Protein AF-G0P9M2-F1 (afdb_monomer_lite)

Radius of gyration: 16.65 Å; chains: 1; bounding box: 32×32×44 Å

Foldseek 3Di:
DVLLVQADDPVQLVVLQPDPPVVVVCVVQVLNVDQARAPSSCVSPVNVRRPPDPVVVLVVLVSNLVNQCVVPVDLVSSVVSCVVSVNLVVSLVSCVVVVNVVVNVVSVDDPPDPPD

Sequence (116 aa):
MELKKFGLSAANIIWAQHSETETELLNALPAMHKTSPTWEELRGLGVAWWLKNTASLRICAEEVAKAAFQQNQDSMDALLFYIALHKKNVLTYLF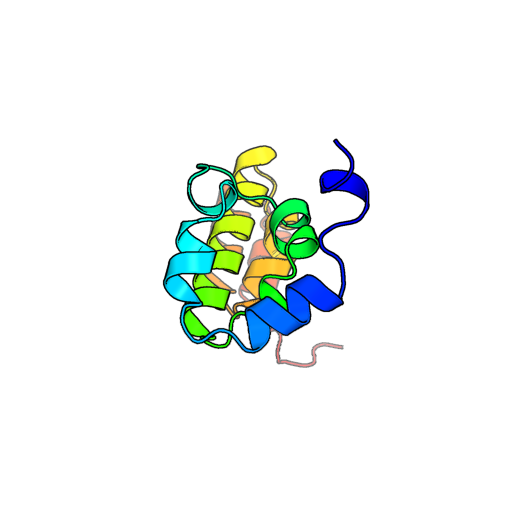KTIRNEAMANIFMNDLNQDYW

Organism: Caenorhabditis brenneri (NCBI:txid135651)

InterPro domains:
  IPR022033 RAVE complex protein Rav1 C-terminal [PF12234] (7-116)
  IPR052208 DmX-like/RAVE complex component [PTHR13950] (2-116)

Structure (mmCIF, N/CA/C/O backbone):
data_AF-G0P9M2-F1
#
_entry.id   AF-G0P9M2-F1
#
loop_
_atom_site.group_PDB
_atom_site.id
_atom_site.type_symbol
_atom_site.label_atom_id
_atom_site.label_alt_id
_atom_site.label_comp_id
_atom_site.label_asym_id
_atom_site.label_entity_id
_atom_site.label_seq_id
_atom_site.pdbx_PDB_ins_code
_atom_site.Cartn_x
_atom_site.Cartn_y
_atom_site.Cartn_z
_atom_site.occupancy
_atom_site.B_iso_or_equiv
_atom_site.auth_seq_id
_atom_site.auth_comp_id
_atom_site.auth_asym_id
_atom_site.auth_atom_id
_atom_site.pdbx_PDB_model_num
ATOM 1 N N . MET A 1 1 ? -11.293 0.858 -22.620 1.00 45.12 1 MET A N 1
ATOM 2 C CA . MET A 1 1 ? -11.909 0.140 -21.478 1.00 45.12 1 MET A CA 1
ATOM 3 C C . MET A 1 1 ? -11.466 -1.335 -21.405 1.00 45.12 1 MET A C 1
ATOM 5 O O . MET A 1 1 ? -12.066 -2.096 -20.660 1.00 45.12 1 MET A O 1
ATOM 9 N N . GLU A 1 2 ? -10.393 -1.736 -22.108 1.00 44.16 2 GLU A N 1
ATOM 10 C CA . GLU A 1 2 ? -9.870 -3.120 -22.091 1.00 44.16 2 GLU A CA 1
ATOM 11 C C . GLU A 1 2 ? -8.673 -3.310 -21.147 1.00 44.16 2 GLU A C 1
ATOM 13 O O . GLU A 1 2 ? -8.611 -4.312 -20.441 1.00 44.16 2 GLU A O 1
ATOM 18 N N . LEU A 1 3 ? -7.800 -2.300 -21.008 1.00 51.97 3 LEU A N 1
ATOM 19 C CA . LEU A 1 3 ? -6.692 -2.313 -20.035 1.00 51.97 3 LEU A CA 1
ATOM 20 C C . LEU A 1 3 ? -7.168 -2.461 -18.581 1.00 51.97 3 LEU A C 1
ATOM 22 O O . LEU A 1 3 ? -6.495 -3.092 -17.777 1.00 51.97 3 LEU A O 1
ATOM 26 N N . LYS A 1 4 ? -8.356 -1.935 -18.248 1.00 52.91 4 LYS A N 1
ATOM 27 C CA . LYS A 1 4 ? -8.970 -2.128 -16.922 1.00 52.91 4 LYS A CA 1
ATOM 28 C C . LYS A 1 4 ? -9.430 -3.569 -16.669 1.00 52.91 4 LYS A C 1
ATOM 30 O O . LYS A 1 4 ? -9.564 -3.945 -15.516 1.00 52.91 4 LYS A O 1
ATOM 35 N N . LYS A 1 5 ? -9.701 -4.355 -17.719 1.00 55.69 5 LYS A N 1
ATOM 36 C CA . LYS A 1 5 ? -10.199 -5.734 -17.592 1.00 55.69 5 LYS A CA 1
ATOM 37 C C . LYS A 1 5 ? -9.082 -6.776 -17.598 1.00 55.69 5 LYS A C 1
ATOM 39 O O . LYS A 1 5 ? -9.220 -7.782 -16.915 1.00 55.69 5 LYS A O 1
ATOM 44 N N . PHE A 1 6 ? -7.999 -6.539 -18.341 1.00 62.91 6 PHE A N 1
ATOM 45 C CA . PHE A 1 6 ? -6.921 -7.523 -18.520 1.00 62.91 6 PHE A CA 1
ATOM 46 C C . PHE A 1 6 ? -5.551 -7.083 -17.987 1.00 62.91 6 PHE A C 1
ATOM 48 O O . PHE A 1 6 ? -4.659 -7.918 -17.868 1.00 62.91 6 PHE A O 1
ATOM 55 N N . GLY A 1 7 ? -5.380 -5.809 -17.622 1.00 75.50 7 GLY A N 1
ATOM 56 C CA . GLY A 1 7 ? -4.077 -5.266 -17.242 1.00 75.50 7 GLY A CA 1
ATOM 57 C C . GLY A 1 7 ? -3.109 -5.146 -18.424 1.00 75.50 7 GLY A C 1
ATOM 58 O O . GLY A 1 7 ? -3.488 -5.278 -19.590 1.00 75.50 7 GLY A O 1
ATOM 59 N N . LEU A 1 8 ? -1.850 -4.842 -18.119 1.00 83.81 8 LEU A N 1
ATOM 60 C CA . LEU A 1 8 ? -0.749 -4.851 -19.075 1.00 83.81 8 LEU A CA 1
ATOM 61 C C . LEU A 1 8 ? -0.346 -6.288 -19.411 1.00 83.81 8 LEU A C 1
ATOM 63 O O . LEU A 1 8 ? -0.406 -7.188 -18.575 1.00 83.81 8 LEU A O 1
ATOM 67 N N . SER A 1 9 ? 0.120 -6.490 -20.643 1.00 88.12 9 SER A N 1
ATOM 68 C CA . SER A 1 9 ? 0.719 -7.760 -21.039 1.00 88.12 9 SER A CA 1
ATOM 69 C C . SER A 1 9 ? 1.973 -8.045 -20.205 1.00 88.12 9 SER A C 1
ATOM 71 O O . SER A 1 9 ? 2.691 -7.125 -19.803 1.00 88.12 9 SER A O 1
ATOM 73 N N . ALA A 1 10 ? 2.281 -9.329 -20.003 1.00 87.69 10 ALA A N 1
ATOM 74 C CA . ALA A 1 10 ? 3.503 -9.739 -19.312 1.00 87.69 10 ALA A CA 1
ATOM 75 C C . ALA A 1 10 ? 4.758 -9.141 -19.973 1.00 87.69 10 ALA A C 1
ATOM 77 O O . ALA A 1 10 ? 5.669 -8.715 -19.273 1.00 87.69 10 ALA A O 1
ATOM 78 N N . ALA A 1 11 ? 4.771 -9.019 -21.307 1.00 91.19 11 ALA A N 1
ATOM 79 C CA . ALA A 1 11 ? 5.860 -8.375 -22.035 1.00 91.19 11 ALA A CA 1
ATOM 80 C C . ALA A 1 11 ? 6.086 -6.926 -21.573 1.00 91.19 11 ALA A C 1
ATOM 82 O O . ALA A 1 11 ? 7.217 -6.553 -21.282 1.00 91.19 11 ALA A O 1
ATOM 83 N N . ASN A 1 12 ? 5.025 -6.124 -21.437 1.00 90.00 12 ASN A N 1
ATOM 84 C CA . ASN A 1 12 ? 5.139 -4.734 -20.983 1.00 90.00 12 ASN A CA 1
ATOM 85 C C . ASN A 1 12 ? 5.629 -4.635 -19.532 1.00 90.00 12 ASN A C 1
ATOM 87 O O . ASN A 1 12 ? 6.422 -3.752 -19.215 1.00 90.00 12 ASN A O 1
ATOM 91 N N . ILE A 1 13 ? 5.193 -5.551 -18.663 1.00 90.19 13 ILE A N 1
ATOM 92 C CA . ILE A 1 13 ? 5.665 -5.625 -17.272 1.00 90.19 13 ILE A CA 1
ATOM 93 C C . ILE A 1 13 ? 7.162 -5.960 -17.233 1.00 90.19 13 ILE A C 1
ATOM 95 O O . ILE A 1 13 ? 7.915 -5.314 -16.510 1.00 90.19 13 ILE A O 1
ATOM 99 N N . ILE A 1 14 ? 7.609 -6.919 -18.050 1.00 90.69 14 ILE A N 1
ATOM 100 C CA . ILE A 1 14 ? 9.024 -7.294 -18.162 1.00 90.69 14 ILE A CA 1
ATOM 101 C C . ILE A 1 14 ? 9.854 -6.115 -18.684 1.00 90.69 14 ILE A C 1
ATOM 103 O O . ILE A 1 14 ? 10.919 -5.837 -18.139 1.00 90.69 14 ILE A O 1
ATOM 107 N N . TRP A 1 15 ? 9.374 -5.387 -19.696 1.00 92.06 15 TRP A N 1
ATOM 108 C CA . TRP A 1 15 ? 10.051 -4.183 -20.192 1.00 92.06 15 TRP A CA 1
ATOM 109 C C . TRP A 1 15 ? 10.174 -3.105 -19.117 1.00 92.06 15 TRP A C 1
ATOM 111 O O . TRP A 1 15 ? 11.255 -2.551 -18.935 1.00 92.06 15 TRP A O 1
ATOM 121 N N . ALA A 1 16 ? 9.100 -2.847 -18.367 1.00 91.69 16 ALA A N 1
ATOM 122 C CA . ALA A 1 16 ? 9.138 -1.922 -17.240 1.00 91.69 16 ALA A CA 1
ATOM 123 C C . ALA A 1 16 ? 10.160 -2.362 -16.180 1.00 91.69 16 ALA A C 1
ATOM 125 O O . ALA A 1 16 ? 10.919 -1.535 -15.688 1.00 91.69 16 ALA A O 1
ATOM 126 N N . GLN A 1 17 ? 10.239 -3.664 -15.886 1.00 89.62 17 GLN A N 1
ATOM 127 C CA . GLN A 1 17 ? 11.188 -4.219 -14.917 1.00 89.62 17 GLN A CA 1
ATOM 128 C C . GLN A 1 17 ? 12.646 -4.029 -15.355 1.00 89.62 17 GLN A C 1
ATOM 130 O O . GLN A 1 17 ? 13.514 -3.791 -14.518 1.00 89.62 17 GLN A O 1
ATOM 135 N N . HIS A 1 18 ? 12.935 -4.125 -16.653 1.00 90.88 18 HIS A N 1
ATOM 136 C CA . HIS A 1 18 ? 14.283 -3.909 -17.188 1.00 90.88 18 HIS A CA 1
ATOM 137 C C . HIS A 1 18 ? 14.619 -2.429 -17.397 1.00 90.88 18 HIS A C 1
ATOM 139 O O . HIS A 1 18 ? 15.775 -2.107 -17.655 1.00 90.88 18 HIS A O 1
ATOM 145 N N . SER A 1 19 ? 13.641 -1.531 -17.274 1.00 90.00 19 SER A N 1
ATOM 146 C CA . SER A 1 19 ? 13.881 -0.097 -17.381 1.00 90.00 19 SER A CA 1
ATOM 147 C C . SER A 1 19 ? 14.697 0.423 -16.195 1.00 90.00 19 SER A C 1
ATOM 149 O O . SER A 1 19 ? 14.579 -0.064 -15.067 1.00 90.00 19 SER A O 1
ATOM 151 N N . GLU A 1 20 ? 15.509 1.446 -16.453 1.00 88.19 20 GLU A N 1
ATOM 152 C CA . GLU A 1 20 ? 16.251 2.197 -15.433 1.00 88.19 20 GLU A CA 1
ATOM 153 C C . GLU A 1 20 ? 15.473 3.434 -14.945 1.00 88.19 20 GLU A C 1
ATOM 155 O O . GLU A 1 20 ? 15.831 4.042 -13.940 1.00 88.19 20 GLU A O 1
ATOM 160 N N . THR A 1 21 ? 14.370 3.785 -15.616 1.00 87.00 21 THR A N 1
ATOM 161 C CA . THR A 1 21 ? 13.550 4.979 -15.340 1.00 87.00 21 THR A CA 1
ATOM 162 C C . THR A 1 21 ? 12.257 4.627 -14.598 1.00 87.00 21 THR A C 1
ATOM 164 O O . THR A 1 21 ? 11.147 4.954 -15.031 1.00 87.00 21 THR A O 1
ATOM 167 N N . GLU A 1 22 ? 12.368 3.868 -13.508 1.00 87.69 22 GLU A N 1
ATOM 168 C CA . GLU A 1 22 ? 11.206 3.393 -12.739 1.00 87.69 22 GLU A CA 1
ATOM 169 C C . GLU A 1 22 ? 10.425 4.536 -12.087 1.00 87.69 22 GLU A C 1
ATOM 171 O O . GLU A 1 22 ? 9.197 4.492 -12.017 1.00 87.69 22 GLU A O 1
ATOM 176 N N . THR A 1 23 ? 11.128 5.567 -11.615 1.00 86.44 23 THR A N 1
ATOM 177 C CA . THR A 1 23 ? 10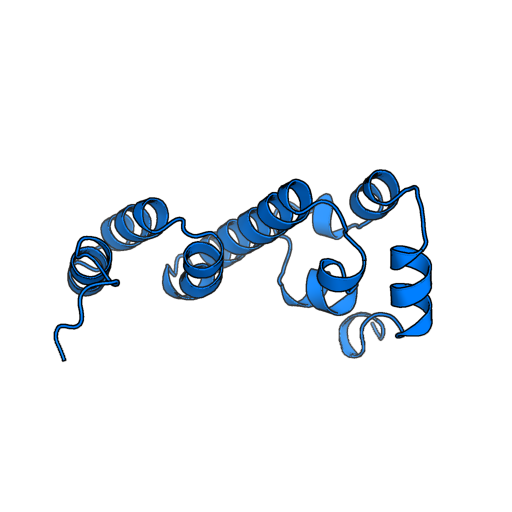.519 6.715 -10.930 1.00 86.44 23 THR A CA 1
ATOM 178 C C . THR A 1 23 ? 9.696 7.546 -11.905 1.00 86.44 23 THR A C 1
ATOM 180 O O . THR A 1 23 ? 8.563 7.919 -11.612 1.00 86.44 23 THR A O 1
ATOM 183 N N . GLU A 1 24 ? 10.235 7.798 -13.094 1.00 89.50 24 GLU A N 1
ATOM 184 C CA . GLU A 1 24 ? 9.557 8.492 -14.183 1.00 89.50 24 GLU A CA 1
ATOM 185 C C . GLU A 1 24 ? 8.357 7.682 -14.669 1.00 89.50 24 GLU A C 1
ATOM 187 O O . GLU A 1 24 ? 7.293 8.252 -14.898 1.00 89.50 24 GLU A O 1
ATOM 192 N N . LEU A 1 25 ? 8.498 6.355 -14.765 1.00 90.00 25 LEU A N 1
ATOM 193 C CA . LEU A 1 25 ? 7.400 5.468 -15.137 1.00 90.00 25 LEU A CA 1
ATOM 194 C C . LEU A 1 25 ? 6.273 5.516 -14.101 1.00 90.00 25 LEU A C 1
ATOM 196 O O . LEU A 1 25 ? 5.111 5.654 -14.476 1.00 90.00 25 LEU A O 1
ATOM 200 N N . LEU A 1 26 ? 6.608 5.460 -12.808 1.00 89.75 26 LEU A N 1
ATOM 201 C CA . LEU A 1 26 ? 5.649 5.583 -11.712 1.00 89.75 26 LEU A CA 1
ATOM 202 C C . LEU A 1 26 ? 4.945 6.947 -11.742 1.00 89.75 26 LEU A C 1
ATOM 204 O O . LEU A 1 26 ? 3.721 7.013 -11.651 1.00 89.75 26 LEU A O 1
ATOM 208 N N . ASN A 1 27 ? 5.707 8.019 -11.958 1.00 88.75 27 ASN A N 1
ATOM 209 C CA . ASN A 1 27 ? 5.190 9.377 -12.109 1.00 88.75 27 ASN A CA 1
ATOM 210 C C . ASN A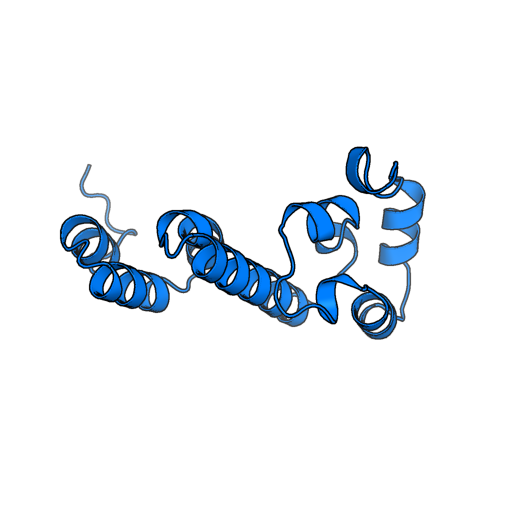 1 27 ? 4.410 9.583 -13.412 1.00 88.75 27 ASN A C 1
ATOM 212 O O . ASN A 1 27 ? 3.685 10.560 -13.524 1.00 88.75 27 ASN A O 1
ATOM 216 N N . ALA A 1 28 ? 4.521 8.711 -14.409 1.00 88.12 28 ALA A N 1
ATOM 217 C CA . ALA A 1 28 ? 3.692 8.781 -15.609 1.00 88.12 28 ALA A CA 1
ATOM 218 C C . ALA A 1 28 ? 2.312 8.133 -15.399 1.00 88.12 28 ALA A C 1
ATOM 220 O O . ALA A 1 28 ? 1.400 8.348 -16.201 1.00 88.12 28 ALA A O 1
ATOM 221 N N . LEU A 1 29 ? 2.131 7.341 -14.335 1.00 87.31 29 LEU A N 1
ATOM 222 C CA . LEU A 1 29 ? 0.883 6.627 -14.096 1.00 87.31 29 LEU A CA 1
ATOM 223 C C . LEU A 1 29 ? -0.224 7.593 -13.654 1.00 87.31 29 LEU A C 1
ATOM 225 O O . LEU A 1 29 ? -0.099 8.236 -12.611 1.00 87.31 29 LEU A O 1
ATOM 229 N N . PRO A 1 30 ? -1.380 7.618 -14.342 1.00 83.06 30 PRO A N 1
ATOM 230 C CA . PRO A 1 30 ? -2.509 8.445 -13.924 1.00 83.06 30 PRO A CA 1
ATOM 231 C C . PRO A 1 30 ? -2.999 8.115 -12.512 1.00 83.06 30 PRO A C 1
ATOM 233 O O . PRO A 1 30 ? -3.487 8.997 -11.819 1.00 83.06 30 PRO A O 1
ATOM 236 N N . ALA A 1 31 ? -2.866 6.855 -12.080 1.00 79.81 31 ALA A N 1
ATOM 237 C CA . ALA A 1 31 ? -3.251 6.416 -10.741 1.00 79.81 31 ALA A CA 1
ATOM 238 C C . ALA A 1 31 ? -2.457 7.132 -9.637 1.00 79.81 31 ALA A C 1
ATOM 240 O O . ALA A 1 31 ? -3.030 7.439 -8.601 1.00 79.81 31 ALA A O 1
ATOM 241 N N . MET A 1 32 ? -1.184 7.460 -9.881 1.00 80.00 32 MET A N 1
ATOM 242 C CA . MET A 1 32 ? -0.333 8.151 -8.904 1.00 80.00 32 MET A CA 1
ATOM 243 C C . MET A 1 32 ? -0.648 9.647 -8.784 1.00 80.00 32 MET A C 1
ATOM 245 O O . MET A 1 32 ? -0.326 10.258 -7.773 1.00 80.00 32 MET A O 1
ATOM 249 N N . HIS A 1 33 ? -1.313 10.227 -9.787 1.00 79.31 33 HIS A N 1
ATOM 250 C CA . HIS A 1 33 ? -1.793 11.616 -9.756 1.00 79.31 33 HIS A CA 1
ATOM 251 C C . HIS A 1 33 ? -3.223 11.752 -9.243 1.00 79.31 33 HIS A C 1
ATOM 253 O O . HIS A 1 33 ? -3.693 12.862 -8.990 1.00 79.31 33 HIS A O 1
ATOM 259 N N . LYS A 1 34 ? -3.952 10.639 -9.121 1.00 76.88 34 LYS A N 1
ATOM 260 C CA . LYS A 1 34 ? -5.284 10.640 -8.522 1.00 76.88 34 LYS A CA 1
ATOM 261 C C . LYS A 1 34 ? -5.157 10.710 -7.008 1.00 76.88 34 LYS A C 1
ATOM 263 O O . LYS A 1 34 ? -4.300 10.076 -6.412 1.00 76.88 34 LYS A O 1
ATOM 268 N N . THR A 1 35 ? -6.109 11.390 -6.382 1.00 72.69 35 THR A N 1
ATOM 269 C CA . THR A 1 35 ? -6.271 11.399 -4.921 1.00 72.69 35 THR A CA 1
ATOM 270 C C . THR A 1 35 ? -6.713 10.048 -4.348 1.00 72.69 35 THR A C 1
ATOM 272 O O . THR A 1 35 ? -6.690 9.871 -3.138 1.00 72.69 35 THR A O 1
ATOM 275 N N . SER A 1 36 ? -7.134 9.101 -5.194 1.00 83.12 36 SER A N 1
ATOM 276 C CA . SER A 1 36 ? -7.675 7.794 -4.794 1.00 83.12 36 SER A CA 1
ATOM 277 C C . SER A 1 36 ? -7.183 6.659 -5.710 1.00 83.12 36 SER A C 1
ATOM 279 O O . SER A 1 36 ? -7.949 6.143 -6.529 1.00 83.12 36 SER A O 1
ATOM 281 N N . PRO A 1 37 ? -5.896 6.267 -5.634 1.00 88.88 37 PRO A N 1
ATOM 282 C CA . PRO A 1 37 ? -5.401 5.097 -6.355 1.00 88.88 37 PRO A CA 1
ATOM 283 C C . PRO A 1 37 ? -6.073 3.816 -5.849 1.00 88.88 37 PRO A C 1
ATOM 285 O O . PRO A 1 37 ? -6.168 3.580 -4.645 1.00 88.88 37 PRO A O 1
ATOM 288 N N . THR A 1 38 ? -6.502 2.951 -6.769 1.00 90.19 38 THR A N 1
ATOM 289 C CA . THR A 1 38 ? -7.105 1.653 -6.420 1.00 90.19 38 THR A CA 1
ATOM 290 C C . THR A 1 38 ? -6.122 0.500 -6.609 1.00 90.19 38 THR A C 1
ATOM 292 O O . THR A 1 38 ? -5.248 0.533 -7.480 1.00 90.19 38 THR A O 1
ATOM 295 N N . TRP A 1 39 ? -6.290 -0.569 -5.824 1.00 89.88 39 TRP A N 1
ATOM 296 C CA . TRP A 1 39 ? -5.486 -1.785 -5.975 1.00 89.88 39 TRP A CA 1
ATOM 297 C C . TRP A 1 39 ? -5.604 -2.393 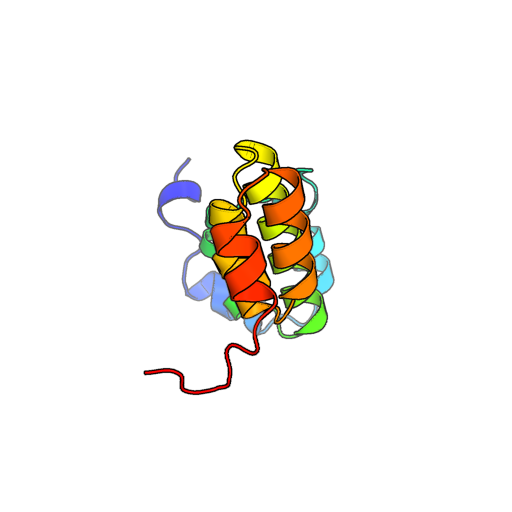-7.375 1.00 89.88 39 TRP A C 1
ATOM 299 O O . TRP A 1 39 ? -4.607 -2.836 -7.938 1.00 89.88 39 TRP A O 1
ATOM 309 N N . GLU A 1 40 ? -6.802 -2.382 -7.962 1.00 88.94 40 GLU A N 1
ATOM 310 C CA . GLU A 1 40 ? -7.040 -2.919 -9.304 1.00 88.94 40 GLU A CA 1
ATOM 311 C C . GLU A 1 40 ? -6.221 -2.192 -10.376 1.00 88.94 40 GLU A C 1
ATOM 313 O O . GLU A 1 40 ? -5.670 -2.837 -11.268 1.00 88.94 40 GLU A O 1
ATOM 318 N N . GLU A 1 41 ? -6.081 -0.866 -10.271 1.00 88.88 41 GLU A N 1
ATOM 319 C CA . GLU A 1 41 ? -5.271 -0.071 -11.199 1.00 88.88 41 GLU A CA 1
ATOM 320 C C . GLU A 1 41 ? -3.779 -0.415 -11.078 1.00 88.88 41 GLU A C 1
ATOM 322 O O . GLU A 1 41 ? -3.130 -0.697 -12.086 1.00 88.88 41 GLU A O 1
ATOM 327 N N . LEU A 1 42 ? -3.237 -0.463 -9.857 1.00 89.56 42 LEU A N 1
ATOM 328 C CA . LEU A 1 42 ? -1.829 -0.813 -9.623 1.00 89.56 42 LEU A CA 1
ATOM 329 C C . LEU A 1 42 ? -1.517 -2.262 -10.009 1.00 89.56 42 LEU A C 1
ATOM 331 O O . LEU A 1 42 ? -0.482 -2.532 -10.626 1.00 89.56 42 LEU A O 1
ATOM 335 N N . ARG A 1 43 ? -2.426 -3.191 -9.693 1.00 89.94 43 ARG A N 1
ATOM 336 C CA . ARG A 1 43 ? -2.327 -4.603 -10.077 1.00 89.94 43 ARG A CA 1
ATOM 337 C C . ARG A 1 43 ? -2.371 -4.760 -11.592 1.00 89.94 43 ARG A C 1
ATOM 339 O O . ARG A 1 43 ? -1.548 -5.489 -12.138 1.00 89.94 43 ARG A O 1
ATOM 346 N N . GLY A 1 44 ? -3.286 -4.067 -12.268 1.00 88.75 44 GLY A N 1
ATOM 347 C CA . GLY A 1 44 ? -3.397 -4.084 -13.725 1.00 88.75 44 GLY A CA 1
ATOM 348 C C . GLY A 1 44 ? -2.143 -3.550 -14.420 1.00 88.75 44 GLY A C 1
ATOM 349 O O . GLY A 1 44 ? -1.768 -4.051 -15.472 1.00 88.75 44 GLY A O 1
ATOM 350 N N . LEU A 1 45 ? -1.453 -2.583 -13.816 1.00 89.38 45 LEU A N 1
ATOM 351 C CA . LEU A 1 45 ? -0.192 -2.031 -14.325 1.00 89.38 45 LEU A CA 1
ATOM 352 C C . LEU A 1 45 ? 1.047 -2.833 -13.896 1.00 89.38 45 LEU A C 1
ATOM 354 O O . LEU A 1 45 ? 2.164 -2.509 -14.297 1.00 89.38 45 LEU A O 1
ATOM 358 N N . GLY A 1 46 ? 0.866 -3.863 -13.069 1.00 89.88 46 GLY A N 1
ATOM 359 C CA . GLY A 1 46 ? 1.946 -4.712 -12.587 1.00 89.88 46 GLY A CA 1
ATOM 360 C C . GLY A 1 46 ? 2.992 -3.978 -11.747 1.00 89.88 46 GLY A C 1
ATOM 361 O O . GLY A 1 46 ? 4.130 -4.428 -11.714 1.00 89.88 46 GLY A O 1
ATOM 362 N N . VAL A 1 47 ? 2.636 -2.876 -11.072 1.00 91.94 47 VAL A N 1
ATOM 363 C CA . VAL A 1 47 ? 3.605 -2.007 -10.365 1.00 91.94 47 VAL A CA 1
ATOM 364 C C . VAL A 1 47 ? 4.457 -2.775 -9.359 1.00 91.94 47 VAL A C 1
ATOM 366 O O . VAL A 1 47 ? 5.661 -2.561 -9.279 1.00 91.94 47 VAL A O 1
ATOM 369 N N . ALA A 1 48 ? 3.864 -3.743 -8.661 1.00 90.19 48 ALA A N 1
ATOM 370 C CA . ALA A 1 48 ? 4.580 -4.597 -7.715 1.00 90.19 48 ALA A CA 1
ATOM 371 C C . ALA A 1 48 ? 5.660 -5.496 -8.354 1.00 90.19 48 ALA A C 1
ATOM 373 O O . ALA A 1 48 ? 6.524 -5.990 -7.639 1.00 90.19 48 ALA A O 1
ATOM 374 N N . TRP A 1 49 ? 5.610 -5.730 -9.669 1.00 90.81 49 TRP A N 1
ATOM 375 C CA . TRP A 1 49 ? 6.523 -6.633 -10.378 1.00 90.81 49 TRP A CA 1
ATOM 376 C C . TRP A 1 49 ? 7.743 -5.931 -10.966 1.00 90.81 49 TRP A C 1
ATOM 378 O O . TRP A 1 49 ? 8.790 -6.556 -11.108 1.00 90.81 49 TRP A O 1
ATOM 388 N N . TRP A 1 50 ? 7.613 -4.655 -11.331 1.00 92.94 50 TRP A N 1
ATOM 389 C CA . TRP A 1 50 ? 8.694 -3.908 -11.973 1.00 92.94 50 TRP A CA 1
ATOM 390 C C . TRP A 1 50 ? 9.323 -2.834 -11.087 1.00 92.94 50 TRP A C 1
ATOM 392 O O . TRP A 1 50 ? 10.445 -2.424 -11.369 1.00 92.94 50 TRP A O 1
ATOM 402 N N . LEU A 1 51 ? 8.648 -2.388 -10.022 1.00 92.25 51 LEU A N 1
ATOM 403 C CA . LEU A 1 51 ? 9.197 -1.395 -9.102 1.00 92.25 51 LEU A CA 1
ATOM 404 C C . LEU A 1 51 ? 10.212 -2.055 -8.158 1.00 92.25 51 LEU A C 1
ATOM 406 O O . LEU A 1 51 ? 9.839 -2.794 -7.247 1.00 92.25 51 LEU A O 1
ATOM 410 N N . LYS A 1 52 ? 11.502 -1.774 -8.356 1.00 89.81 52 LYS A N 1
ATOM 411 C CA . LYS A 1 52 ? 12.603 -2.377 -7.588 1.00 89.81 52 LYS A CA 1
ATOM 412 C C . LYS A 1 52 ? 12.794 -1.709 -6.230 1.00 89.81 52 LYS A C 1
ATOM 414 O O . LYS A 1 52 ? 13.266 -2.337 -5.284 1.00 89.81 52 LYS A O 1
ATOM 419 N N . ASN A 1 53 ? 12.432 -0.431 -6.110 1.00 91.00 53 ASN A N 1
ATOM 420 C CA . ASN A 1 53 ? 12.561 0.298 -4.854 1.00 91.00 53 ASN A CA 1
ATOM 421 C C . ASN A 1 53 ? 11.432 -0.062 -3.874 1.00 91.00 53 ASN A C 1
ATOM 423 O O . ASN A 1 53 ? 10.306 0.435 -3.966 1.00 91.00 53 ASN A O 1
ATOM 427 N N . THR A 1 54 ? 11.770 -0.859 -2.860 1.00 90.25 54 THR A N 1
ATOM 428 C CA . THR A 1 54 ? 10.852 -1.263 -1.787 1.00 90.25 54 THR A CA 1
ATOM 429 C C . THR A 1 54 ? 10.251 -0.079 -1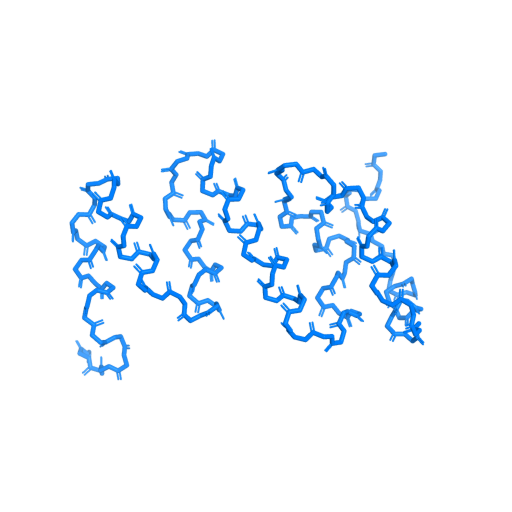.023 1.00 90.25 54 THR A C 1
ATOM 431 O O . THR A 1 54 ? 9.114 -0.167 -0.561 1.00 90.25 54 THR A O 1
ATOM 434 N N . ALA A 1 55 ? 10.969 1.039 -0.874 1.00 91.50 55 ALA A N 1
ATOM 435 C CA . ALA A 1 55 ? 10.427 2.229 -0.218 1.00 91.50 55 ALA A CA 1
ATOM 436 C C . ALA A 1 55 ? 9.300 2.856 -1.053 1.00 91.50 55 ALA A C 1
ATOM 438 O O . ALA A 1 55 ? 8.227 3.130 -0.517 1.00 91.50 55 ALA A O 1
ATOM 439 N N . SER A 1 56 ? 9.500 2.991 -2.366 1.00 90.94 56 SER A N 1
ATOM 440 C CA . SER A 1 56 ? 8.465 3.472 -3.289 1.00 90.94 56 SER A CA 1
ATOM 441 C C . SER A 1 56 ? 7.258 2.533 -3.325 1.00 90.94 56 SER A C 1
ATOM 443 O O . SER A 1 56 ? 6.119 2.996 -3.319 1.00 90.94 56 SER A O 1
ATOM 445 N N . LEU A 1 57 ? 7.483 1.214 -3.276 1.00 91.56 57 LEU A N 1
ATOM 446 C CA . LEU A 1 57 ? 6.402 0.227 -3.222 1.00 91.56 57 LEU A CA 1
ATOM 447 C C . LEU A 1 57 ? 5.565 0.358 -1.942 1.00 91.56 57 LEU A C 1
ATOM 449 O O . LEU A 1 57 ? 4.337 0.306 -2.000 1.00 91.56 57 LEU A O 1
ATOM 453 N N . ARG A 1 58 ? 6.217 0.580 -0.793 1.00 92.44 58 ARG A N 1
ATOM 454 C CA . ARG A 1 58 ? 5.531 0.832 0.484 1.00 92.44 58 ARG A CA 1
ATOM 455 C C . ARG A 1 58 ? 4.675 2.093 0.432 1.00 92.44 58 ARG A C 1
ATOM 457 O O . ARG A 1 58 ? 3.554 2.061 0.927 1.00 92.44 58 ARG A O 1
ATOM 464 N N . ILE A 1 59 ? 5.177 3.164 -0.188 1.00 92.00 59 ILE A N 1
ATOM 465 C CA . ILE A 1 59 ? 4.413 4.404 -0.388 1.00 92.00 59 ILE A CA 1
ATOM 466 C C . ILE A 1 59 ? 3.177 4.125 -1.251 1.00 92.00 59 ILE A C 1
ATOM 468 O O . ILE A 1 59 ? 2.071 4.467 -0.848 1.00 92.00 59 ILE A O 1
ATOM 472 N N . CYS A 1 60 ? 3.334 3.433 -2.384 1.00 91.69 60 CYS A N 1
ATOM 473 C CA . CYS A 1 60 ? 2.205 3.089 -3.255 1.00 91.69 60 CYS A CA 1
ATOM 474 C C . CYS A 1 60 ? 1.141 2.263 -2.516 1.00 91.69 60 CYS A C 1
ATOM 476 O O . CYS A 1 60 ? -0.048 2.559 -2.606 1.00 91.69 60 CYS A O 1
ATOM 478 N N . ALA A 1 61 ? 1.560 1.246 -1.757 1.00 92.38 61 ALA A N 1
ATOM 479 C CA . ALA A 1 61 ? 0.651 0.409 -0.978 1.00 92.38 61 ALA A CA 1
ATOM 480 C C . ALA A 1 61 ? -0.067 1.193 0.134 1.00 92.38 61 ALA A C 1
ATOM 482 O O . ALA A 1 61 ? -1.237 0.939 0.411 1.00 92.38 61 ALA A O 1
ATOM 483 N N . GLU A 1 62 ? 0.607 2.159 0.759 1.00 92.62 62 GLU A N 1
ATOM 484 C CA . GLU A 1 62 ? 0.002 3.020 1.774 1.00 92.62 62 GLU A CA 1
ATOM 485 C C . GLU A 1 62 ? -1.026 3.990 1.185 1.00 92.62 62 GLU A C 1
ATOM 487 O O . GLU A 1 62 ? -2.079 4.189 1.789 1.00 92.62 62 GLU A O 1
ATOM 492 N N . GLU A 1 63 ? -0.768 4.558 0.008 1.00 91.56 63 GLU A N 1
ATOM 493 C CA . GLU A 1 63 ? -1.744 5.408 -0.681 1.00 91.56 63 GLU A CA 1
ATOM 494 C C . GLU A 1 63 ? -2.997 4.617 -1.083 1.00 91.56 63 GLU A C 1
ATOM 496 O O . GLU A 1 63 ? -4.112 5.100 -0.891 1.00 91.56 63 GLU A O 1
ATOM 501 N N . VAL A 1 64 ? -2.844 3.360 -1.520 1.00 92.62 64 VAL A N 1
ATOM 502 C CA . VAL A 1 64 ? -3.990 2.456 -1.742 1.00 92.62 64 VAL A CA 1
ATOM 503 C C . VAL A 1 64 ? -4.743 2.175 -0.450 1.00 92.62 64 VAL A C 1
ATOM 505 O O . VAL A 1 64 ? -5.970 2.214 -0.446 1.00 92.62 64 VAL A O 1
ATOM 508 N N . ALA A 1 65 ? -4.036 1.910 0.652 1.00 92.50 65 ALA A N 1
ATOM 509 C CA . ALA A 1 65 ? -4.665 1.652 1.945 1.00 92.50 65 ALA A CA 1
ATOM 510 C C . ALA A 1 65 ? -5.513 2.848 2.404 1.00 92.50 65 ALA A C 1
ATOM 512 O O . ALA A 1 65 ? -6.659 2.681 2.821 1.00 92.50 65 ALA A O 1
ATOM 513 N N . LYS A 1 66 ? -4.973 4.068 2.276 1.00 90.69 66 LYS A N 1
ATOM 514 C CA . LYS A 1 66 ? -5.696 5.308 2.587 1.00 90.69 66 LYS A CA 1
ATOM 515 C C . LYS A 1 66 ? -6.911 5.487 1.683 1.00 90.69 66 LYS A C 1
ATOM 517 O O . LYS A 1 66 ? -7.983 5.800 2.190 1.00 90.69 66 LYS A O 1
ATOM 522 N N . ALA A 1 67 ? -6.756 5.279 0.376 1.00 91.62 67 ALA A N 1
ATOM 523 C CA . ALA A 1 67 ? -7.847 5.407 -0.585 1.00 91.62 67 ALA A CA 1
ATOM 524 C C . ALA A 1 67 ? -8.975 4.396 -0.312 1.00 91.62 67 ALA A C 1
ATOM 526 O O . ALA A 1 67 ? -10.145 4.776 -0.317 1.00 91.62 67 ALA A O 1
ATOM 527 N N . ALA A 1 68 ? -8.627 3.143 -0.001 1.00 90.56 68 ALA A N 1
ATOM 528 C CA . ALA A 1 68 ? -9.578 2.093 0.360 1.00 90.56 68 ALA A CA 1
ATOM 529 C C . ALA A 1 68 ? -10.360 2.454 1.633 1.00 90.56 68 ALA A C 1
ATOM 531 O O . ALA A 1 68 ? -11.588 2.404 1.639 1.00 90.56 68 ALA A O 1
ATOM 532 N N . PHE A 1 69 ? -9.666 2.922 2.679 1.00 89.81 69 PHE A N 1
ATOM 533 C CA . PHE A 1 69 ? -10.324 3.398 3.897 1.00 89.81 69 PHE A CA 1
ATOM 534 C C . PHE A 1 69 ? -11.245 4.595 3.624 1.00 89.81 69 PHE A C 1
ATOM 536 O O . PHE A 1 69 ? -12.369 4.635 4.108 1.00 89.81 69 PHE A O 1
ATOM 543 N N . GLN A 1 70 ? -10.796 5.581 2.845 1.00 87.75 70 GLN A N 1
ATOM 544 C CA . GLN A 1 70 ? -11.577 6.791 2.573 1.00 87.75 70 GLN A CA 1
ATOM 545 C C . GLN A 1 70 ? -12.848 6.525 1.760 1.00 87.75 70 GLN A C 1
ATOM 547 O O . GLN A 1 70 ? -13.811 7.275 1.903 1.00 87.75 70 GLN A O 1
ATOM 552 N N . GLN A 1 71 ? -12.861 5.483 0.925 1.00 86.56 71 GLN A N 1
ATOM 553 C CA . GLN A 1 71 ? -13.995 5.174 0.059 1.00 86.56 71 GLN A CA 1
ATOM 554 C C . GLN A 1 71 ? -15.239 4.749 0.850 1.00 86.56 71 GLN A C 1
ATOM 556 O O . GLN A 1 71 ? -16.319 5.285 0.610 1.00 86.56 71 GLN A O 1
ATOM 561 N N . ASN A 1 72 ? -15.081 3.813 1.790 1.00 84.25 72 ASN A N 1
ATOM 562 C CA . ASN A 1 72 ? -16.198 3.232 2.547 1.00 84.25 72 ASN A CA 1
ATOM 563 C C . ASN A 1 72 ? -16.179 3.594 4.038 1.00 84.25 72 ASN A C 1
ATOM 565 O O . ASN A 1 72 ? -17.098 3.228 4.766 1.00 84.25 72 ASN A O 1
ATOM 569 N N . GLN A 1 73 ? -15.135 4.289 4.505 1.00 82.94 73 GLN A N 1
ATOM 570 C CA . GLN A 1 73 ? -14.842 4.506 5.929 1.00 82.94 73 GLN A CA 1
ATOM 571 C C . GLN A 1 73 ? -14.731 3.199 6.730 1.00 82.94 73 GLN A C 1
ATOM 573 O O . GLN A 1 73 ? -14.841 3.206 7.955 1.00 82.94 73 GLN A O 1
ATOM 578 N N . ASP A 1 74 ? -14.472 2.082 6.046 1.00 84.75 74 ASP A N 1
ATOM 579 C CA . ASP A 1 74 ? -14.290 0.776 6.661 1.00 84.75 74 ASP A CA 1
ATOM 580 C C . ASP A 1 74 ? -12.795 0.488 6.851 1.00 84.75 74 ASP A C 1
ATOM 582 O O . ASP A 1 74 ? -12.005 0.467 5.906 1.00 84.75 74 ASP A O 1
ATOM 586 N N . SER A 1 75 ? -12.391 0.253 8.102 1.00 84.31 75 SER A N 1
ATOM 587 C CA . SER A 1 75 ? -11.005 -0.114 8.427 1.00 84.31 75 SER A CA 1
ATOM 588 C C . SER A 1 75 ? -10.636 -1.512 7.933 1.00 84.31 75 SER A C 1
ATOM 590 O O . SER A 1 75 ? -9.448 -1.804 7.793 1.00 84.31 75 SER A O 1
ATOM 592 N N . MET A 1 76 ? -11.622 -2.369 7.649 1.00 86.19 76 MET A N 1
ATOM 593 C CA . MET A 1 76 ? -11.403 -3.699 7.083 1.00 86.19 76 MET A CA 1
ATOM 594 C C . MET A 1 76 ? -10.858 -3.630 5.653 1.00 86.19 76 MET A C 1
ATOM 596 O O . MET A 1 76 ? -9.973 -4.414 5.314 1.00 86.19 76 MET A O 1
ATOM 600 N N . ASP A 1 77 ? -11.285 -2.650 4.852 1.00 87.19 77 ASP A N 1
ATOM 601 C CA . ASP A 1 77 ? -10.824 -2.482 3.464 1.00 87.19 77 ASP A CA 1
ATOM 602 C C . ASP A 1 77 ? -9.330 -2.123 3.383 1.00 87.19 77 ASP A C 1
ATOM 604 O O . ASP A 1 77 ? -8.620 -2.520 2.457 1.00 87.19 77 ASP A O 1
ATOM 608 N N . ALA A 1 78 ? -8.819 -1.412 4.391 1.00 90.19 78 ALA A N 1
ATOM 609 C CA . ALA A 1 78 ? -7.405 -1.058 4.501 1.00 90.19 78 ALA A CA 1
ATOM 610 C C . ALA A 1 78 ? -6.578 -2.066 5.321 1.00 90.19 78 ALA A C 1
ATOM 612 O O . ALA A 1 78 ? -5.346 -1.961 5.374 1.00 90.19 78 ALA A O 1
ATOM 613 N N . LEU A 1 79 ? -7.234 -3.045 5.958 1.00 90.00 79 LEU A N 1
ATOM 614 C CA . LEU A 1 79 ? -6.625 -3.934 6.944 1.00 90.00 79 LEU A CA 1
ATOM 615 C C . LEU A 1 79 ? -5.429 -4.695 6.376 1.00 90.00 79 LEU A C 1
ATOM 617 O O . LEU A 1 79 ? -4.327 -4.645 6.927 1.00 90.00 79 LEU A O 1
ATOM 621 N N . LEU A 1 80 ? -5.650 -5.381 5.254 1.00 90.25 80 LEU A N 1
ATOM 622 C CA . LEU A 1 80 ? -4.646 -6.238 4.634 1.00 90.25 80 LEU A CA 1
ATOM 623 C C . LEU A 1 80 ? -3.390 -5.446 4.242 1.00 90.25 80 LEU A C 1
ATOM 625 O O . LEU A 1 80 ? -2.273 -5.911 4.469 1.00 90.25 80 LEU A O 1
ATOM 629 N N . PHE A 1 81 ? -3.565 -4.230 3.716 1.00 91.00 81 PHE A N 1
ATOM 630 C CA . PHE A 1 81 ? -2.451 -3.372 3.321 1.00 91.00 81 PHE A CA 1
ATOM 631 C C . PHE A 1 81 ? -1.612 -2.943 4.525 1.00 91.00 81 PHE A C 1
ATOM 633 O O . PHE A 1 81 ? -0.388 -3.053 4.494 1.00 91.00 81 PHE A O 1
ATOM 640 N N . TYR A 1 82 ? -2.239 -2.498 5.615 1.00 91.56 82 TYR A N 1
ATOM 641 C CA . TYR A 1 82 ? -1.488 -2.060 6.791 1.00 91.56 82 TYR A CA 1
ATOM 642 C C . TYR A 1 82 ? -0.828 -3.212 7.556 1.00 91.56 82 TYR A C 1
ATOM 644 O O . TYR A 1 82 ? 0.254 -3.005 8.111 1.00 91.56 82 TYR A O 1
ATOM 652 N N . ILE A 1 83 ? -1.406 -4.420 7.549 1.00 90.19 83 ILE A N 1
ATOM 653 C CA . ILE A 1 83 ? -0.725 -5.620 8.064 1.00 90.19 83 ILE A CA 1
ATOM 654 C C . ILE A 1 83 ? 0.515 -5.921 7.218 1.00 90.19 83 ILE A C 1
ATOM 656 O O . ILE A 1 83 ? 1.601 -6.072 7.776 1.00 90.19 83 ILE A O 1
ATOM 660 N N . ALA A 1 84 ? 0.386 -5.934 5.886 1.00 90.19 84 ALA A N 1
ATOM 661 C CA . ALA A 1 84 ? 1.512 -6.167 4.977 1.00 90.19 84 ALA A CA 1
ATOM 662 C C . ALA A 1 84 ? 2.620 -5.102 5.112 1.00 90.19 84 ALA A C 1
ATOM 664 O O . ALA A 1 84 ? 3.797 -5.383 4.901 1.00 90.19 84 ALA A O 1
ATOM 665 N N . LEU A 1 85 ? 2.256 -3.878 5.505 1.00 91.56 85 LEU A N 1
ATOM 666 C CA . LEU A 1 85 ? 3.188 -2.787 5.795 1.00 91.56 85 LEU A CA 1
ATOM 667 C C . LEU A 1 85 ? 3.766 -2.822 7.222 1.00 91.56 85 LEU A C 1
ATOM 669 O O . LEU A 1 85 ? 4.540 -1.932 7.574 1.00 91.56 85 LEU A O 1
ATOM 673 N N . HIS A 1 86 ? 3.396 -3.804 8.050 1.00 89.25 86 HIS A N 1
ATOM 674 C CA . HIS A 1 86 ? 3.733 -3.880 9.478 1.00 89.25 86 HIS A CA 1
ATOM 675 C C . HIS A 1 86 ? 3.312 -2.632 10.285 1.00 89.25 86 HIS A C 1
ATOM 677 O O . HIS A 1 86 ? 3.922 -2.279 11.295 1.00 89.25 86 HIS A O 1
ATOM 683 N N . LYS A 1 87 ? 2.233 -1.956 9.870 1.00 89.50 87 LYS A N 1
ATOM 684 C CA . LYS A 1 87 ? 1.706 -0.722 10.480 1.00 89.50 87 LYS A CA 1
ATOM 685 C C . LYS A 1 87 ? 0.526 -0.993 11.422 1.00 89.50 87 LYS A C 1
ATOM 687 O O . LYS A 1 87 ? -0.508 -0.330 11.344 1.00 89.50 87 LYS A O 1
ATOM 692 N N . LYS A 1 88 ? 0.681 -1.930 12.367 1.00 87.19 88 LYS A N 1
ATOM 693 C CA . LYS A 1 88 ? -0.401 -2.309 13.304 1.00 87.19 88 LYS A CA 1
ATOM 694 C C . LYS A 1 88 ? -0.942 -1.139 14.135 1.00 87.19 88 LYS A C 1
ATOM 696 O O . LYS A 1 88 ? -2.143 -1.046 14.348 1.00 87.19 88 LYS A O 1
ATOM 701 N N . ASN A 1 89 ? -0.080 -0.197 14.527 1.00 88.38 89 ASN A N 1
ATOM 702 C CA . ASN A 1 89 ? -0.483 0.966 15.327 1.00 88.38 89 ASN A CA 1
ATOM 703 C C . ASN A 1 89 ? -1.488 1.861 14.584 1.00 88.38 89 ASN A C 1
ATOM 705 O O . ASN A 1 89 ? -2.396 2.415 15.201 1.00 88.38 89 ASN A O 1
ATOM 709 N N . VAL A 1 90 ? -1.335 1.981 13.259 1.00 88.94 90 VAL A N 1
ATOM 710 C CA . VAL A 1 90 ? -2.270 2.731 12.409 1.00 88.94 90 VAL A CA 1
ATOM 711 C C . VAL A 1 90 ? -3.630 2.038 12.413 1.00 88.94 90 VAL A C 1
ATOM 713 O O . VAL A 1 90 ? -4.641 2.701 12.612 1.00 88.94 90 VAL A O 1
ATOM 716 N N . LEU A 1 91 ? -3.660 0.707 12.304 1.00 87.81 91 LEU A N 1
ATOM 717 C CA . LEU A 1 91 ? -4.899 -0.071 12.380 1.00 87.81 91 LEU A CA 1
ATOM 718 C C . LEU A 1 91 ? -5.598 0.068 13.726 1.00 87.81 91 LEU A C 1
ATOM 720 O O . LEU A 1 91 ? -6.790 0.358 13.756 1.00 87.81 91 LEU A O 1
ATOM 724 N N . THR A 1 92 ? -4.873 -0.070 14.838 1.00 85.75 92 THR A N 1
ATOM 725 C CA . THR A 1 92 ? -5.448 0.128 16.175 1.00 85.75 92 THR A CA 1
ATOM 726 C C . THR A 1 92 ? -6.109 1.499 16.300 1.00 85.75 92 THR A C 1
ATOM 728 O O . THR A 1 92 ? -7.188 1.610 16.877 1.00 85.75 92 THR A O 1
ATOM 731 N N . TYR A 1 93 ? -5.479 2.547 15.760 1.00 88.38 93 TYR A N 1
ATOM 732 C CA . TYR A 1 93 ? -6.061 3.885 15.754 1.00 88.38 93 TYR A CA 1
ATOM 733 C C . TYR A 1 93 ? -7.315 3.961 14.873 1.00 88.38 93 TYR A C 1
ATOM 735 O O . TYR A 1 93 ? -8.348 4.426 15.348 1.00 88.38 93 TYR A O 1
ATOM 743 N N . LEU A 1 94 ? -7.260 3.442 13.642 1.00 87.75 94 LEU A N 1
ATOM 744 C CA . LEU A 1 94 ? -8.401 3.429 12.722 1.00 87.75 94 LEU A CA 1
ATOM 745 C C . LEU A 1 94 ? -9.614 2.707 13.331 1.00 87.75 94 LEU A C 1
ATOM 747 O O . LEU A 1 94 ? -10.697 3.287 13.383 1.00 87.75 94 LEU A O 1
ATOM 751 N N . PHE A 1 95 ? -9.429 1.512 13.906 1.00 86.81 95 PHE A N 1
ATOM 752 C CA . PHE A 1 95 ? -10.513 0.761 14.555 1.00 86.81 95 PHE A CA 1
ATOM 753 C C . PHE A 1 95 ? -11.108 1.481 15.771 1.00 86.81 95 PHE A C 1
ATOM 755 O O . PHE A 1 95 ? -12.314 1.387 16.007 1.00 86.81 95 PHE A O 1
ATOM 762 N N . LYS A 1 96 ? -10.308 2.255 16.517 1.00 86.00 96 LYS A N 1
ATOM 763 C CA . LYS A 1 96 ? -10.833 3.128 17.579 1.00 86.00 96 LYS A CA 1
ATOM 764 C C . LYS A 1 96 ? -11.705 4.248 17.013 1.00 86.00 96 LYS A C 1
ATOM 766 O O . LYS A 1 96 ? -12.740 4.555 17.600 1.00 86.00 96 LYS A O 1
ATOM 771 N N . THR A 1 97 ? -11.329 4.834 15.877 1.00 85.00 97 THR A N 1
ATOM 772 C CA . THR A 1 97 ? -12.099 5.904 15.222 1.00 85.00 97 THR A CA 1
ATOM 773 C C . THR A 1 97 ? -13.482 5.429 14.775 1.00 85.00 97 THR A C 1
ATOM 775 O O . THR A 1 97 ? -14.462 6.139 14.993 1.00 85.00 97 THR A O 1
ATOM 778 N N . ILE A 1 98 ? -13.593 4.209 14.241 1.00 83.94 98 ILE A N 1
ATOM 779 C CA . ILE A 1 98 ? -14.882 3.575 13.893 1.00 83.94 98 ILE A CA 1
ATOM 780 C C . ILE A 1 98 ? -15.556 2.843 15.072 1.00 83.94 98 ILE A C 1
ATOM 782 O O . ILE A 1 98 ? -16.529 2.121 14.873 1.00 83.94 98 ILE A O 1
ATOM 786 N N . ARG A 1 99 ? -15.080 3.050 16.312 1.00 82.31 99 ARG A N 1
ATOM 787 C CA . ARG A 1 99 ? -15.636 2.479 17.558 1.00 82.31 99 ARG A CA 1
ATOM 788 C C . ARG A 1 99 ? -15.746 0.947 17.567 1.00 82.31 99 ARG A C 1
ATOM 790 O O . ARG A 1 99 ? -16.613 0.386 18.232 1.00 82.31 99 ARG A O 1
ATOM 797 N N . ASN A 1 100 ? -14.850 0.258 16.864 1.00 83.12 100 ASN A N 1
ATOM 798 C CA . ASN A 1 100 ? -14.753 -1.198 16.898 1.00 83.12 100 ASN A CA 1
ATOM 799 C C . ASN A 1 100 ? -13.713 -1.624 17.944 1.00 83.12 100 ASN A C 1
ATOM 801 O O . ASN A 1 100 ? -12.546 -1.879 17.639 1.00 83.12 100 ASN A O 1
ATOM 805 N N . GLU A 1 101 ? -14.146 -1.668 19.204 1.00 80.31 101 GLU A N 1
ATOM 806 C CA . GLU A 1 101 ? -13.276 -1.974 20.346 1.00 80.31 101 GLU A CA 1
ATOM 807 C C . GLU A 1 101 ? -12.723 -3.404 20.306 1.00 80.31 101 GLU A C 1
ATOM 809 O O . GLU A 1 101 ? -11.581 -3.628 20.701 1.00 80.31 101 GLU A O 1
ATOM 814 N N . ALA A 1 102 ? -13.482 -4.363 19.765 1.00 83.31 102 ALA A N 1
ATOM 815 C CA . ALA A 1 102 ? -13.047 -5.754 19.653 1.00 83.31 102 ALA A CA 1
ATOM 816 C C . ALA A 1 102 ? -11.803 -5.892 18.760 1.00 83.31 102 ALA A C 1
ATOM 818 O O . ALA A 1 102 ? -10.789 -6.438 19.198 1.00 83.31 102 ALA A O 1
ATOM 819 N N . MET A 1 103 ? -11.838 -5.338 17.54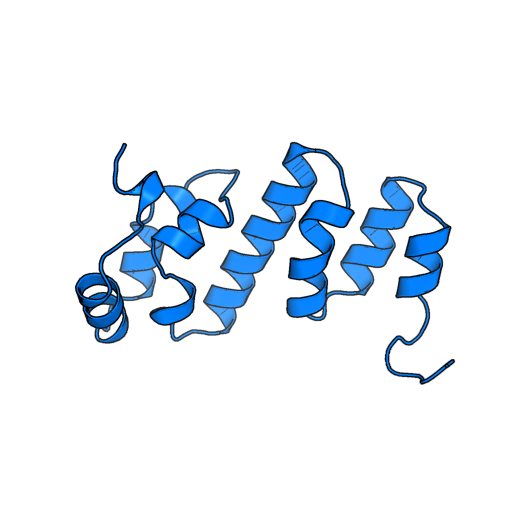0 1.00 81.06 103 MET A N 1
ATOM 820 C CA . MET A 1 103 ? -10.665 -5.368 16.656 1.00 81.06 103 MET A CA 1
ATOM 821 C C . MET A 1 103 ? -9.536 -4.475 17.162 1.00 81.06 103 MET A C 1
ATOM 823 O O . MET A 1 103 ? -8.371 -4.857 17.057 1.00 81.06 103 MET A O 1
ATOM 827 N N . ALA A 1 104 ? -9.843 -3.324 17.769 1.00 82.50 104 ALA A N 1
ATOM 828 C CA . ALA A 1 104 ? -8.813 -2.488 18.381 1.00 82.50 104 ALA A CA 1
ATOM 829 C C . ALA A 1 104 ? -8.027 -3.254 19.462 1.00 82.50 104 ALA A C 1
ATOM 831 O O . ALA A 1 104 ? -6.798 -3.184 19.472 1.00 82.50 104 ALA A O 1
ATOM 832 N N . ASN A 1 105 ? -8.713 -4.031 20.308 1.00 81.44 105 ASN A N 1
ATOM 833 C CA . ASN A 1 105 ? -8.090 -4.864 21.338 1.00 81.44 105 ASN A CA 1
ATOM 834 C C . ASN A 1 105 ? -7.236 -5.991 20.737 1.00 81.44 105 ASN A C 1
ATOM 836 O O . ASN A 1 105 ? -6.135 -6.245 21.222 1.00 81.44 105 ASN A O 1
ATOM 840 N N . ILE A 1 106 ? -7.688 -6.618 19.646 1.00 82.06 106 ILE A N 1
ATOM 841 C CA . ILE A 1 106 ? -6.907 -7.643 18.935 1.00 82.06 106 ILE A CA 1
ATOM 842 C C . ILE A 1 106 ? -5.572 -7.068 18.443 1.00 82.06 106 ILE A C 1
ATOM 844 O O . ILE A 1 106 ? -4.526 -7.660 18.691 1.00 82.06 106 ILE A O 1
ATOM 848 N N . PHE A 1 107 ? -5.576 -5.891 17.808 1.00 81.25 107 PHE A N 1
ATOM 849 C CA . PHE A 1 107 ? -4.340 -5.268 17.308 1.00 81.25 107 PHE A CA 1
ATOM 850 C C . PHE A 1 107 ? -3.475 -4.617 18.395 1.00 81.25 107 PHE A C 1
ATOM 852 O O . PHE A 1 107 ? -2.300 -4.334 18.148 1.00 81.25 107 PHE A O 1
ATOM 859 N N . MET A 1 108 ? -4.036 -4.356 19.581 1.00 80.00 108 MET A N 1
ATOM 860 C CA . MET A 1 108 ? -3.263 -3.943 20.757 1.00 80.00 108 MET A CA 1
ATOM 861 C C . MET A 1 108 ? -2.425 -5.088 21.318 1.00 80.00 108 MET A C 1
ATOM 863 O O . MET A 1 108 ? -1.305 -4.852 21.774 1.00 80.00 108 MET A O 1
ATOM 867 N N . ASN A 1 109 ? -2.948 -6.310 21.258 1.00 79.50 109 ASN A N 1
ATOM 868 C CA . ASN A 1 109 ? -2.228 -7.491 21.700 1.00 79.50 109 ASN A CA 1
ATOM 869 C C . ASN A 1 109 ? -1.064 -7.818 20.750 1.00 79.50 109 ASN A C 1
ATOM 871 O O . ASN A 1 109 ? -1.019 -7.403 19.585 1.00 79.50 109 ASN A O 1
ATOM 875 N N . ASP A 1 110 ? -0.068 -8.539 21.263 1.00 72.25 110 ASP A N 1
ATOM 876 C CA . ASP A 1 110 ? 1.025 -9.024 20.429 1.00 72.25 110 ASP A CA 1
ATOM 877 C C . ASP A 1 110 ? 0.543 -10.216 19.599 1.00 72.25 110 ASP A C 1
ATOM 879 O O . ASP A 1 110 ? 0.390 -11.320 20.108 1.00 72.25 110 ASP A O 1
ATOM 883 N N . LEU A 1 111 ? 0.296 -9.971 18.311 1.00 70.38 111 LEU A N 1
ATOM 884 C CA . LEU A 1 111 ? -0.145 -10.989 17.353 1.00 70.38 111 LEU A CA 1
ATOM 885 C C . LEU A 1 111 ? 0.923 -12.056 17.058 1.00 70.38 111 LEU A C 1
ATOM 887 O O . LEU A 1 111 ? 0.624 -13.018 16.361 1.00 70.38 111 LEU A O 1
ATOM 891 N N . ASN A 1 112 ? 2.158 -11.886 17.547 1.00 71.56 112 ASN A N 1
ATOM 892 C CA . ASN A 1 112 ? 3.211 -12.901 17.436 1.00 71.56 112 ASN A CA 1
ATOM 893 C C . ASN A 1 112 ? 3.182 -13.922 18.582 1.00 71.56 112 ASN A C 1
ATOM 895 O O . ASN A 1 112 ? 3.982 -14.853 18.582 1.00 71.56 112 ASN A O 1
ATOM 899 N N . GLN A 1 113 ? 2.326 -13.718 19.584 1.00 71.62 113 GLN A N 1
ATOM 900 C CA . GLN A 1 113 ? 2.145 -14.672 20.668 1.00 71.62 113 GLN A CA 1
ATOM 901 C C . GLN A 1 113 ? 1.103 -15.707 20.239 1.00 71.62 113 GLN A C 1
ATOM 903 O O . GLN A 1 113 ? -0.036 -15.346 19.935 1.00 71.62 113 GLN A O 1
ATOM 908 N N . ASP A 1 114 ? 1.484 -16.983 20.238 1.00 57.53 114 ASP A N 1
ATOM 909 C CA . ASP A 1 114 ? 0.547 -18.089 20.054 1.00 57.53 114 ASP A CA 1
ATOM 910 C C . ASP A 1 114 ? -0.367 -18.183 21.288 1.00 57.53 114 ASP A C 1
ATOM 912 O O . ASP A 1 114 ? 0.026 -18.686 22.338 1.00 57.53 114 ASP A O 1
ATOM 916 N N . TYR A 1 115 ? -1.588 -17.656 21.175 1.00 62.72 115 TYR A N 1
ATOM 917 C CA . TYR A 1 115 ? -2.665 -17.823 22.167 1.00 62.72 115 TYR A CA 1
ATOM 918 C C . TYR A 1 115 ? -3.778 -18.753 21.650 1.00 62.72 115 TYR A C 1
ATOM 920 O O . TYR A 1 115 ? -4.964 -18.559 21.921 1.00 62.72 115 TYR A O 1
ATOM 928 N N . TRP A 1 116 ? -3.362 -19.774 20.910 1.00 56.06 116 TRP A N 1
ATOM 929 C CA . TRP A 1 116 ? -4.121 -20.921 20.405 1.00 56.06 116 TRP A CA 1
ATOM 930 C C . TRP A 1 116 ? -3.315 -22.201 20.646 1.00 56.06 116 TRP A C 1
ATOM 932 O O . TRP A 1 116 ? -3.907 -23.291 20.490 1.00 56.06 116 TRP A O 1
#

pLDDT: mean 84.5, std 10.2, range [44.16, 92.94]

Secondary structure (DSSP, 8-state):
--HHHH-S-HHHHHHHHH-S-HHHHHHH-HHHHSSS--HHHHHHTTHHHH---HHHHHHHHHHHHHHHHHHH--HHHHHHHHHHTT-HHHHHHHHHHTT-HHHHHHHHS-TTS---